Protein AF-A0A6G8CC34-F1 (afdb_monomer)

Mean predicted aligned error: 10.53 Å

Solvent-accessible surface area (backbone atoms only — not comparable to full-atom values): 7579 Å² total; per-residue (Å²): 142,86,80,63,49,78,51,69,69,60,50,52,54,52,51,50,51,51,52,52,50,50,51,54,54,48,53,52,49,52,54,55,44,71,77,35,88,88,48,62,70,59,49,53,54,52,49,54,49,52,53,51,53,53,42,53,54,49,38,55,54,37,51,51,52,40,50,38,50,68,65,74,69,93,56,73,65,64,51,39,72,44,62,70,54,18,54,56,53,50,62,54,57,70,74,56,76,55,57,63,15,68,52,101,69,38,60,32,73,83,67,43,67,53,90,70,77,61,91,65,65,83,72,58,78,88,126

Radius of gyration: 21.14 Å; Cα contacts (8 Å, |Δi|>4): 105; chains: 1; bounding box: 59×34×58 Å

Nearest PDB structures (foldseek):
  3jrt-assembly1_A-2  TM=3.793E-01  e=6.389E+00  Vibrio paracholerae
  1h6k-assembly3_C  TM=3.877E-01  e=6.389E+00  Homo sapiens

Structure (mmCIF, N/CA/C/O backbone):
data_AF-A0A6G8CC34-F1
#
_entry.id   AF-A0A6G8CC34-F1
#
loop_
_atom_site.group_PDB
_atom_site.id
_atom_site.type_symbol
_atom_site.label_atom_id
_atom_site.label_alt_id
_atom_site.label_comp_id
_atom_site.label_asym_id
_atom_site.label_entity_id
_atom_site.label_seq_id
_atom_site.pdbx_PDB_ins_code
_atom_site.Cartn_x
_atom_site.Cartn_y
_atom_site.Cartn_z
_atom_site.occupancy
_atom_site.B_iso_or_equiv
_atom_site.auth_seq_id
_atom_site.auth_comp_id
_atom_site.auth_asym_id
_atom_site.auth_atom_id
_atom_site.pdbx_PDB_model_num
ATOM 1 N N . MET A 1 1 ? -2.755 11.285 10.904 1.00 49.81 1 MET A N 1
ATOM 2 C CA . MET A 1 1 ? -2.996 10.234 9.881 1.00 49.81 1 MET A CA 1
ATOM 3 C C . MET A 1 1 ? -2.951 8.787 10.421 1.00 49.81 1 MET A C 1
ATOM 5 O O . MET A 1 1 ? -3.471 7.894 9.757 1.00 49.81 1 MET A O 1
ATOM 9 N N . PHE A 1 2 ? -2.389 8.540 11.621 1.00 52.09 2 PHE A N 1
ATOM 10 C CA . PHE A 1 2 ? -2.205 7.198 12.216 1.00 52.09 2 PHE A CA 1
ATOM 11 C C . PHE A 1 2 ? -3.078 6.875 13.445 1.00 52.09 2 PHE A C 1
ATOM 13 O O . PHE A 1 2 ? -2.946 5.791 13.996 1.00 52.09 2 PHE A O 1
ATOM 20 N N . ARG A 1 3 ? -3.965 7.777 13.883 1.00 56.31 3 ARG A N 1
ATOM 21 C CA . ARG A 1 3 ? -4.837 7.546 15.046 1.00 56.31 3 ARG A CA 1
ATOM 22 C C . ARG A 1 3 ? -6.230 7.092 14.610 1.00 56.31 3 ARG A C 1
ATOM 24 O O . ARG A 1 3 ? -6.818 7.710 13.724 1.00 56.31 3 ARG A O 1
ATOM 31 N N . GLY A 1 4 ? -6.742 6.059 15.276 1.00 65.88 4 GLY A N 1
ATOM 32 C CA . GLY A 1 4 ? -8.111 5.567 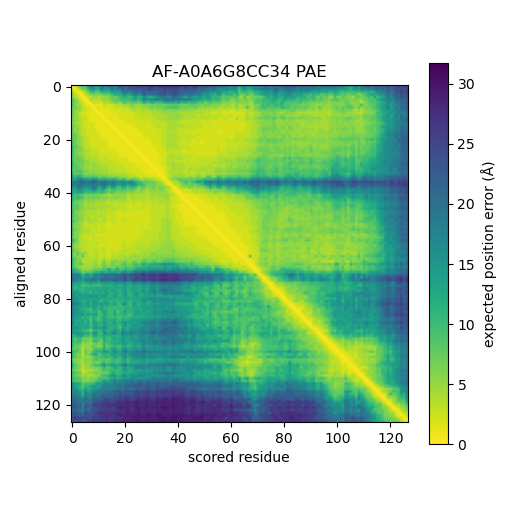15.134 1.00 65.88 4 GLY A CA 1
ATOM 33 C C . GLY A 1 4 ? -8.308 4.477 14.075 1.00 65.88 4 GLY A C 1
ATOM 34 O O . GLY A 1 4 ? -7.475 4.254 13.196 1.00 65.88 4 GLY A O 1
ATOM 35 N N . ARG A 1 5 ? -9.455 3.808 14.193 1.00 73.00 5 ARG A N 1
ATOM 36 C CA . ARG A 1 5 ? -9.910 2.684 13.368 1.00 73.00 5 ARG A CA 1
ATOM 37 C C . ARG A 1 5 ? -10.289 3.111 11.945 1.00 73.00 5 ARG A C 1
ATOM 39 O O . ARG A 1 5 ? -10.840 4.201 11.743 1.00 73.00 5 ARG A O 1
ATOM 46 N N . LEU A 1 6 ? -10.034 2.269 10.940 1.00 73.06 6 LEU A N 1
ATOM 47 C CA . LEU A 1 6 ? -10.184 2.635 9.527 1.00 73.06 6 LEU A CA 1
ATOM 48 C C . LEU A 1 6 ? -11.515 2.141 8.930 1.00 73.06 6 LEU A C 1
ATOM 50 O O . LEU A 1 6 ? -11.839 0.957 8.930 1.00 73.06 6 LEU A O 1
ATOM 54 N N . ARG A 1 7 ? -12.303 3.045 8.326 1.00 77.62 7 ARG A N 1
ATOM 55 C CA . ARG A 1 7 ? -13.511 2.637 7.578 1.00 77.62 7 ARG A CA 1
ATOM 56 C C . ARG A 1 7 ? -13.138 1.853 6.311 1.00 77.62 7 ARG A C 1
ATOM 58 O O . ARG A 1 7 ? -12.221 2.249 5.595 1.00 77.62 7 ARG A O 1
ATOM 65 N N . ARG A 1 8 ? -13.947 0.843 5.949 1.00 78.94 8 ARG A N 1
ATOM 66 C CA . ARG A 1 8 ? -13.799 0.024 4.721 1.00 78.94 8 ARG A CA 1
ATOM 67 C C . ARG A 1 8 ? -13.574 0.868 3.457 1.00 78.94 8 ARG A C 1
ATOM 69 O O . ARG A 1 8 ? -12.643 0.597 2.714 1.00 78.94 8 ARG A O 1
ATOM 76 N N . ARG A 1 9 ? -14.358 1.936 3.259 1.00 79.38 9 ARG A N 1
ATOM 77 C CA . ARG A 1 9 ? -14.204 2.852 2.109 1.00 79.38 9 ARG A CA 1
ATOM 78 C C . ARG A 1 9 ? -12.848 3.566 2.071 1.00 79.38 9 ARG A C 1
ATOM 80 O O . ARG A 1 9 ? -12.270 3.744 1.011 1.00 79.38 9 ARG A O 1
ATOM 87 N N . ALA A 1 10 ? -12.337 3.965 3.237 1.00 84.06 10 ALA A N 1
ATOM 88 C CA . ALA A 1 10 ? -11.068 4.673 3.341 1.00 84.06 10 ALA A CA 1
ATOM 89 C C . ALA A 1 10 ? -9.886 3.716 3.143 1.00 84.06 10 ALA A C 1
ATOM 91 O O . ALA A 1 10 ? -8.870 4.122 2.595 1.00 84.06 10 ALA A O 1
ATOM 92 N N . PHE A 1 11 ? -10.030 2.452 3.554 1.00 84.69 11 PHE A N 1
ATOM 93 C CA . PHE A 1 11 ? -9.078 1.392 3.225 1.00 84.69 11 PHE A CA 1
ATOM 94 C C . PHE A 1 11 ? -8.979 1.193 1.709 1.00 84.69 11 PHE A C 1
ATOM 96 O O . PHE A 1 11 ? -7.898 1.375 1.159 1.00 84.69 11 PHE A O 1
ATOM 103 N N . TRP A 1 12 ? -10.101 0.918 1.031 1.00 84.19 12 TRP A N 1
ATOM 104 C CA . TRP A 1 12 ? -10.098 0.688 -0.417 1.00 84.19 12 TRP A CA 1
ATOM 105 C C . TRP A 1 12 ? -9.610 1.902 -1.202 1.00 84.19 12 TRP A C 1
ATOM 107 O O . TRP A 1 12 ? -8.813 1.733 -2.112 1.00 84.19 12 TRP A O 1
ATOM 117 N N . GLY A 1 13 ? -9.992 3.122 -0.809 1.00 88.62 13 GLY A N 1
ATOM 118 C CA . GLY A 1 13 ? -9.474 4.336 -1.445 1.00 88.62 13 GLY A CA 1
ATOM 119 C C . GLY A 1 13 ? -7.954 4.483 -1.309 1.00 88.62 13 GLY A C 1
ATOM 120 O O . GLY A 1 13 ? -7.286 4.854 -2.267 1.00 88.62 13 GLY A O 1
ATOM 121 N N . ARG A 1 14 ? -7.383 4.142 -0.145 1.00 88.56 14 ARG A N 1
ATOM 122 C CA . ARG A 1 14 ? -5.925 4.173 0.063 1.00 88.56 14 ARG A CA 1
ATOM 123 C C . ARG A 1 14 ? -5.208 3.078 -0.722 1.00 88.56 14 ARG A C 1
ATOM 125 O O . ARG A 1 14 ? -4.166 3.355 -1.297 1.00 88.56 14 ARG A O 1
ATOM 132 N N . VAL A 1 15 ? -5.751 1.862 -0.747 1.00 87.12 15 VAL A N 1
ATOM 133 C CA . VAL A 1 15 ? -5.182 0.739 -1.509 1.00 87.12 15 VAL A CA 1
ATOM 134 C C . VAL A 1 15 ? -5.254 1.010 -3.013 1.00 87.12 15 VAL A C 1
ATOM 136 O O . VAL A 1 15 ? -4.254 0.847 -3.703 1.00 87.12 15 VAL A O 1
ATOM 139 N N . ALA A 1 16 ? -6.388 1.510 -3.509 1.00 89.50 16 ALA A N 1
ATOM 140 C CA . ALA A 1 16 ? -6.543 1.913 -4.903 1.00 89.50 16 ALA A CA 1
ATOM 141 C C . ALA A 1 16 ? -5.534 3.003 -5.282 1.00 89.50 16 ALA A C 1
ATOM 143 O O . ALA A 1 16 ? -4.826 2.845 -6.266 1.00 89.50 16 ALA A O 1
ATOM 144 N N . ALA A 1 17 ? -5.388 4.051 -4.461 1.00 91.81 17 ALA A N 1
ATOM 145 C CA . ALA A 1 17 ? -4.403 5.105 -4.706 1.00 91.81 17 ALA A CA 1
ATOM 146 C C . ALA A 1 17 ? -2.958 4.572 -4.768 1.00 91.81 17 ALA A C 1
ATOM 148 O O . ALA A 1 17 ? -2.184 5.023 -5.609 1.00 91.81 17 ALA A O 1
ATOM 149 N N . LEU A 1 18 ? -2.601 3.597 -3.920 1.00 91.12 18 LEU A N 1
ATOM 150 C CA . LEU A 1 18 ? -1.284 2.950 -3.956 1.00 91.12 18 LEU A CA 1
ATOM 151 C C . LEU A 1 18 ? -1.060 2.183 -5.264 1.00 91.12 18 LEU A C 1
ATOM 153 O O . LEU A 1 18 ? -0.009 2.347 -5.880 1.00 91.12 18 LEU A O 1
ATOM 157 N N . TYR A 1 19 ? -2.037 1.394 -5.722 1.00 89.94 19 TYR A N 1
ATOM 158 C CA . TYR A 1 19 ? -1.911 0.680 -6.997 1.00 89.94 19 TYR A CA 1
ATOM 159 C C . TYR A 1 19 ? -1.948 1.611 -8.206 1.00 89.94 19 TYR A C 1
ATOM 161 O O . TYR A 1 19 ? -1.200 1.395 -9.152 1.00 89.94 19 TYR A O 1
ATOM 169 N N . THR A 1 20 ? -2.763 2.667 -8.187 1.00 93.00 20 THR A N 1
ATOM 170 C CA . THR A 1 20 ? -2.745 3.683 -9.245 1.00 93.00 20 THR A CA 1
ATOM 171 C C . THR A 1 20 ? -1.376 4.354 -9.318 1.00 93.00 20 THR A C 1
ATOM 173 O O . THR A 1 20 ? -0.810 4.449 -10.402 1.00 93.00 20 THR A O 1
ATOM 176 N N . GLY A 1 21 ? -0.804 4.749 -8.176 1.00 93.12 21 GLY A N 1
ATOM 177 C CA . GLY A 1 21 ? 0.559 5.280 -8.115 1.00 93.12 21 GLY A CA 1
ATOM 178 C C . GLY A 1 21 ? 1.590 4.290 -8.659 1.00 93.12 21 GLY A C 1
ATOM 179 O O . GLY A 1 21 ? 2.386 4.657 -9.516 1.00 93.12 21 GLY A O 1
ATOM 180 N N . PHE A 1 22 ? 1.514 3.022 -8.242 1.00 92.00 22 PHE A N 1
ATOM 181 C CA . PHE A 1 22 ? 2.373 1.951 -8.753 1.00 92.00 22 PHE A CA 1
ATOM 182 C C . PHE A 1 22 ? 2.304 1.831 -10.279 1.00 92.00 22 PHE A C 1
ATOM 184 O O . PHE A 1 22 ? 3.346 1.822 -10.926 1.00 92.00 22 PHE A O 1
ATOM 191 N N . LEU A 1 23 ? 1.100 1.785 -10.857 1.00 93.69 23 LEU A N 1
ATOM 192 C CA . LEU A 1 23 ? 0.906 1.657 -12.304 1.00 93.69 23 LEU A CA 1
ATOM 193 C C . LEU A 1 23 ? 1.476 2.860 -13.067 1.00 93.69 23 LEU A C 1
ATOM 195 O O . LEU A 1 23 ? 2.144 2.675 -14.080 1.00 93.69 23 LEU A O 1
ATOM 199 N N . LEU A 1 24 ? 1.267 4.081 -12.563 1.00 95.44 24 LEU A N 1
ATOM 200 C CA . LEU A 1 24 ? 1.804 5.302 -13.176 1.00 95.44 24 LEU A CA 1
ATOM 201 C C . LEU A 1 24 ? 3.336 5.352 -13.113 1.00 95.44 24 LEU A C 1
ATOM 203 O O . LEU A 1 24 ? 3.987 5.700 -14.101 1.00 95.44 24 LEU A O 1
ATOM 207 N N . THR A 1 25 ? 3.922 4.983 -11.971 1.00 91.62 25 THR A N 1
ATOM 208 C CA . THR A 1 25 ? 5.381 4.929 -11.809 1.00 91.62 25 THR A CA 1
ATOM 209 C C . THR A 1 25 ? 5.991 3.826 -12.666 1.00 91.62 25 THR A C 1
ATOM 211 O O . THR A 1 25 ? 7.012 4.058 -13.306 1.00 91.62 25 THR A O 1
ATOM 214 N N . TYR A 1 26 ? 5.352 2.658 -12.730 1.00 91.06 26 TYR A N 1
ATOM 215 C CA . TYR A 1 26 ? 5.781 1.554 -13.583 1.00 91.06 26 TYR A CA 1
ATOM 216 C C . TYR A 1 26 ? 5.754 1.940 -15.066 1.00 91.06 26 TYR A C 1
ATOM 218 O O . TYR A 1 26 ? 6.763 1.771 -15.740 1.00 91.06 26 TYR A O 1
ATOM 226 N N . ALA A 1 27 ? 4.663 2.538 -15.556 1.00 90.81 27 ALA A N 1
ATOM 227 C CA . ALA A 1 27 ? 4.567 2.998 -16.944 1.00 90.81 27 ALA A CA 1
ATOM 228 C C . ALA A 1 27 ? 5.635 4.054 -17.284 1.00 90.81 27 ALA A C 1
ATOM 230 O O . ALA A 1 27 ? 6.244 4.012 -18.350 1.00 90.81 27 ALA A O 1
ATOM 231 N N . SER A 1 28 ? 5.902 4.975 -16.354 1.00 89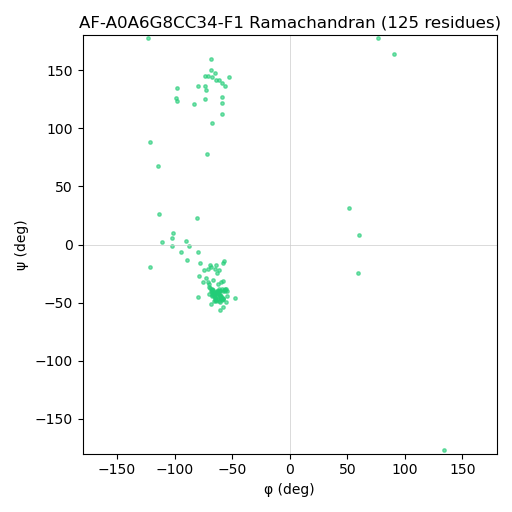.75 28 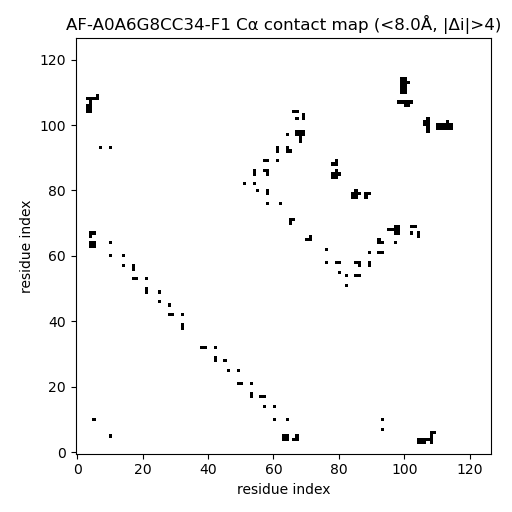SER A N 1
ATOM 232 C CA . SER A 1 28 ? 6.963 5.980 -16.510 1.00 89.75 28 SER A CA 1
ATOM 233 C C . SER A 1 28 ? 8.359 5.347 -16.560 1.00 89.75 28 SER A C 1
ATOM 235 O O . SER A 1 28 ? 9.193 5.757 -17.366 1.00 89.75 28 SER A O 1
ATOM 237 N N . LEU A 1 29 ? 8.617 4.346 -15.709 1.00 88.06 29 LEU A N 1
ATOM 238 C CA . LEU A 1 29 ? 9.874 3.595 -15.697 1.00 88.06 29 LEU A CA 1
ATOM 239 C C . LEU A 1 29 ? 10.059 2.801 -16.988 1.00 88.06 29 LEU A C 1
ATOM 241 O O . LEU A 1 29 ? 11.132 2.865 -17.575 1.00 88.06 29 LEU A O 1
ATOM 245 N N . ASP A 1 30 ? 9.026 2.099 -17.446 1.00 85.94 30 ASP A N 1
ATOM 246 C CA . ASP A 1 30 ? 9.064 1.316 -18.683 1.00 85.94 30 ASP A CA 1
ATOM 247 C C . ASP A 1 30 ? 9.375 2.206 -19.894 1.00 85.94 30 ASP A C 1
ATOM 249 O O . ASP A 1 30 ? 10.299 1.929 -20.659 1.00 85.94 30 ASP A O 1
ATOM 253 N N . MET A 1 31 ? 8.708 3.362 -19.987 1.00 87.81 31 MET A N 1
ATOM 254 C CA . MET A 1 31 ? 8.991 4.363 -21.015 1.00 87.81 31 MET A CA 1
ATOM 255 C C . MET A 1 31 ? 10.438 4.873 -20.930 1.00 87.81 31 MET A C 1
ATOM 257 O O . MET A 1 31 ? 11.122 4.955 -21.947 1.00 87.81 31 MET A O 1
ATOM 261 N N . TRP A 1 32 ? 10.946 5.179 -19.732 1.00 86.12 32 TRP A N 1
ATOM 262 C CA . TRP A 1 32 ? 12.330 5.633 -19.550 1.00 86.12 32 TRP A CA 1
ATOM 263 C C . TRP A 1 32 ? 13.364 4.572 -19.954 1.00 86.12 32 TRP A C 1
ATOM 265 O O . TRP A 1 32 ? 14.370 4.902 -20.583 1.00 86.12 32 TRP A O 1
ATOM 275 N N . VAL A 1 33 ? 13.107 3.304 -19.629 1.00 85.31 33 VAL A N 1
ATOM 276 C CA . VAL A 1 33 ? 13.968 2.167 -19.986 1.00 85.31 33 VAL A CA 1
ATOM 277 C C . VAL A 1 33 ? 13.944 1.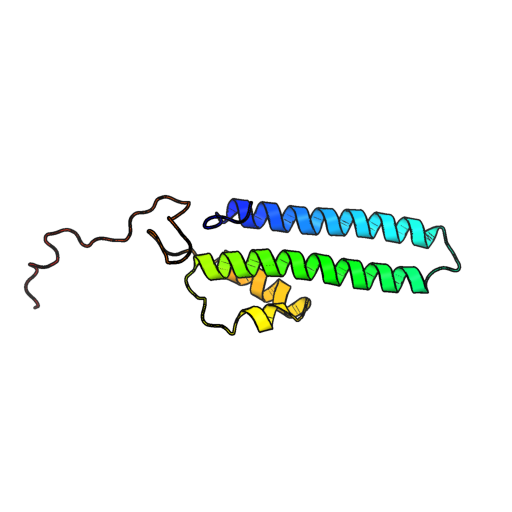916 -21.488 1.00 85.31 33 VAL A C 1
ATOM 279 O O . VAL A 1 33 ? 14.997 1.677 -22.074 1.00 85.31 33 VAL A O 1
ATOM 282 N N . TYR A 1 34 ? 12.779 2.029 -22.128 1.00 84.06 34 TYR A N 1
ATOM 283 C CA . TYR A 1 34 ? 12.642 1.898 -23.578 1.00 84.06 34 TYR A CA 1
ATOM 284 C C . TYR A 1 34 ? 13.554 2.876 -24.341 1.00 84.06 34 TYR A C 1
ATOM 286 O O . TYR A 1 34 ? 14.167 2.501 -25.339 1.00 84.06 34 TYR A O 1
ATOM 294 N N . TYR A 1 35 ? 13.715 4.106 -23.839 1.00 85.88 35 TYR A N 1
ATOM 295 C CA . TYR A 1 35 ? 14.620 5.104 -24.423 1.00 85.88 35 TYR A CA 1
ATOM 296 C C . TYR A 1 35 ? 16.106 4.917 -24.054 1.00 85.88 35 TYR A C 1
ATOM 298 O O . TYR A 1 35 ? 16.953 5.635 -24.585 1.00 85.88 35 TYR A O 1
ATOM 306 N N . GLN A 1 36 ? 16.451 3.981 -23.164 1.00 83.69 36 GLN A N 1
ATOM 307 C CA . GLN A 1 36 ? 17.813 3.761 -22.658 1.00 83.69 36 GLN A CA 1
ATOM 308 C C . GLN A 1 36 ? 18.274 2.322 -22.950 1.00 83.69 36 GLN A C 1
ATOM 310 O O . GLN A 1 36 ? 18.140 1.430 -22.111 1.00 83.69 36 GLN A O 1
ATOM 315 N N . ALA A 1 37 ? 18.865 2.092 -24.128 1.00 67.62 37 ALA A N 1
ATOM 316 C CA . ALA A 1 37 ? 19.240 0.752 -24.604 1.00 67.62 37 ALA A CA 1
ATOM 317 C C . ALA A 1 37 ? 20.199 -0.026 -23.668 1.00 67.62 37 ALA A C 1
ATOM 319 O O . ALA A 1 37 ? 20.078 -1.248 -23.560 1.00 67.62 37 ALA A O 1
ATOM 320 N N . ASP A 1 38 ? 21.074 0.675 -22.934 1.00 79.50 38 ASP A N 1
ATOM 321 C CA . ASP A 1 38 ? 22.163 0.073 -22.143 1.00 79.50 38 ASP A CA 1
ATOM 322 C C . ASP A 1 38 ? 21.902 -0.004 -20.625 1.00 79.50 38 ASP A C 1
ATOM 324 O O . ASP A 1 38 ? 22.789 -0.375 -19.859 1.00 79.50 38 ASP A O 1
ATOM 328 N N . LYS A 1 39 ? 20.701 0.349 -20.136 1.00 78.06 39 LYS A N 1
ATOM 329 C CA . LYS A 1 39 ? 20.427 0.476 -18.681 1.00 78.06 39 LYS A CA 1
ATOM 330 C C . LYS A 1 39 ? 19.442 -0.550 -18.112 1.00 78.06 39 LYS A C 1
ATOM 332 O O . LYS A 1 39 ? 18.801 -0.296 -17.090 1.00 78.06 39 LYS A O 1
ATOM 337 N N . LYS A 1 40 ? 19.332 -1.722 -18.739 1.00 76.56 40 LYS A N 1
ATOM 338 C CA . LYS A 1 40 ? 18.361 -2.769 -18.360 1.00 76.56 40 LYS A CA 1
ATOM 339 C C . LYS A 1 40 ? 18.526 -3.274 -16.919 1.00 76.56 40 LYS A C 1
ATOM 341 O O . LYS A 1 40 ? 17.524 -3.541 -16.262 1.00 76.56 40 LYS A O 1
ATOM 346 N N . ASP A 1 41 ? 19.744 -3.312 -16.383 1.00 82.56 41 ASP A N 1
ATOM 347 C CA . ASP A 1 41 ? 19.978 -3.756 -14.999 1.00 82.56 41 ASP A CA 1
ATOM 348 C C . ASP A 1 41 ? 19.365 -2.794 -13.968 1.00 82.56 41 ASP A C 1
ATOM 350 O O . ASP A 1 41 ? 18.740 -3.214 -12.990 1.00 82.56 41 ASP A O 1
ATOM 354 N N . TYR A 1 42 ? 19.449 -1.483 -14.224 1.00 82.56 42 TYR A N 1
ATOM 355 C CA . TYR A 1 42 ? 18.812 -0.467 -13.382 1.00 82.56 42 TYR A CA 1
ATOM 356 C C . TYR A 1 42 ? 17.283 -0.551 -13.436 1.00 82.56 42 TYR A C 1
ATOM 358 O O . TYR A 1 42 ? 16.624 -0.266 -12.435 1.00 82.56 42 TYR A O 1
ATOM 366 N N . ALA A 1 43 ? 16.716 -0.980 -14.569 1.00 83.12 43 ALA A N 1
ATOM 367 C CA . ALA A 1 43 ? 15.278 -1.192 -14.722 1.00 83.12 43 ALA A CA 1
ATOM 368 C C . ALA A 1 43 ? 14.759 -2.282 -13.779 1.00 83.12 43 ALA A C 1
ATOM 370 O O . ALA A 1 43 ? 13.756 -2.090 -13.090 1.00 83.12 43 ALA A O 1
ATOM 371 N N . ILE A 1 44 ? 15.465 -3.415 -13.721 1.00 85.38 44 ILE A N 1
ATOM 372 C CA . ILE A 1 44 ? 15.094 -4.550 -12.869 1.00 85.38 44 ILE A CA 1
ATOM 373 C C . ILE A 1 44 ? 15.187 -4.149 -11.395 1.00 85.38 44 ILE A C 1
ATOM 375 O O . ILE A 1 44 ? 14.254 -4.396 -10.631 1.00 85.38 44 ILE A O 1
ATOM 379 N N . LEU A 1 45 ? 16.268 -3.471 -10.998 1.00 88.56 45 LEU A N 1
ATOM 380 C CA . LEU A 1 45 ? 16.423 -2.972 -9.629 1.00 88.56 45 LEU A CA 1
ATOM 381 C C . LEU A 1 45 ? 15.315 -1.977 -9.251 1.00 88.56 45 LEU A C 1
ATOM 383 O O . LEU A 1 45 ? 14.737 -2.090 -8.168 1.00 88.56 45 LEU A O 1
ATOM 387 N N . ALA A 1 46 ? 14.971 -1.046 -10.146 1.00 87.62 46 ALA A N 1
ATOM 388 C CA . ALA A 1 46 ? 13.885 -0.092 -9.930 1.00 87.62 46 ALA A CA 1
ATOM 389 C C . ALA A 1 46 ? 12.519 -0.787 -9.804 1.00 87.62 46 ALA A C 1
ATOM 391 O O . ALA A 1 46 ? 11.728 -0.428 -8.930 1.00 87.62 46 ALA A O 1
ATOM 392 N N . LEU A 1 47 ? 12.255 -1.812 -10.621 1.00 87.88 47 LEU A N 1
ATOM 393 C CA . LEU A 1 47 ? 11.027 -2.606 -10.559 1.00 87.88 47 LEU A CA 1
ATOM 394 C C . LEU A 1 47 ? 10.907 -3.368 -9.234 1.00 87.88 47 LEU A C 1
ATOM 396 O O . LEU A 1 47 ? 9.865 -3.309 -8.580 1.00 87.88 47 LEU A O 1
ATOM 400 N N . VAL A 1 48 ? 11.972 -4.060 -8.821 1.00 88.75 48 VAL A N 1
ATOM 401 C CA . VAL A 1 48 ? 12.011 -4.801 -7.550 1.00 88.75 48 VAL A CA 1
ATOM 402 C C . VAL A 1 48 ? 11.814 -3.849 -6.373 1.00 88.75 48 VAL A C 1
ATOM 404 O O . VAL A 1 48 ? 11.028 -4.139 -5.466 1.00 88.75 48 VAL A O 1
ATOM 407 N N . PHE A 1 49 ? 12.467 -2.687 -6.400 1.00 88.50 49 PHE A N 1
ATOM 408 C CA . PHE A 1 49 ? 12.289 -1.654 -5.385 1.00 88.50 49 PHE A CA 1
ATOM 409 C C . PHE A 1 49 ? 10.838 -1.154 -5.331 1.00 88.50 49 PHE A C 1
ATOM 411 O O . PHE A 1 49 ? 10.229 -1.146 -4.258 1.00 88.50 49 PHE A O 1
ATOM 418 N N . LEU A 1 50 ? 10.253 -0.811 -6.482 1.00 89.94 50 LEU A N 1
ATOM 419 C CA . LEU A 1 50 ? 8.873 -0.334 -6.585 1.00 89.94 50 LEU A CA 1
ATOM 420 C C . LEU A 1 50 ? 7.868 -1.372 -6.058 1.00 89.94 50 LEU A C 1
ATOM 422 O O . LEU A 1 50 ? 6.976 -1.032 -5.278 1.00 89.94 50 LEU A O 1
ATOM 426 N N . LEU A 1 51 ? 8.033 -2.644 -6.433 1.00 87.31 51 LEU A N 1
ATOM 427 C CA . LEU A 1 51 ? 7.210 -3.751 -5.936 1.00 87.31 51 LEU A CA 1
ATOM 428 C C . LEU A 1 51 ? 7.329 -3.912 -4.419 1.00 87.31 51 LEU A C 1
ATOM 430 O O . LEU A 1 51 ? 6.315 -4.075 -3.734 1.00 87.31 51 LEU A O 1
ATOM 434 N N . THR A 1 52 ? 8.550 -3.838 -3.891 1.00 85.69 52 THR A N 1
ATOM 435 C CA . THR A 1 52 ? 8.823 -4.000 -2.458 1.00 85.69 52 THR A CA 1
ATOM 436 C C . THR A 1 52 ? 8.166 -2.886 -1.646 1.00 85.69 52 THR A C 1
ATOM 438 O O . THR A 1 52 ? 7.453 -3.160 -0.678 1.00 85.69 52 THR A O 1
ATOM 441 N N . VAL A 1 53 ? 8.336 -1.629 -2.068 1.00 88.06 53 VAL A N 1
ATOM 442 C CA . VAL A 1 53 ? 7.769 -0.463 -1.375 1.00 88.06 53 VAL A CA 1
ATOM 443 C C . VAL A 1 53 ? 6.243 -0.474 -1.431 1.00 88.06 53 VAL A C 1
ATOM 445 O O . VAL A 1 53 ? 5.594 -0.337 -0.391 1.00 88.06 53 VAL A O 1
ATOM 448 N N . THR A 1 54 ? 5.647 -0.684 -2.609 1.00 87.50 54 THR A N 1
ATOM 449 C CA . THR A 1 54 ? 4.182 -0.727 -2.746 1.00 87.50 54 THR A CA 1
ATOM 450 C C . THR A 1 54 ? 3.581 -1.853 -1.916 1.00 87.50 54 THR A C 1
ATOM 452 O O . THR A 1 54 ? 2.595 -1.631 -1.210 1.00 87.50 54 THR A O 1
ATOM 455 N N . THR A 1 55 ? 4.208 -3.033 -1.924 1.00 83.75 55 THR A N 1
ATOM 456 C CA . THR A 1 55 ? 3.790 -4.156 -1.076 1.00 83.75 55 THR A CA 1
ATOM 457 C C . THR A 1 55 ? 3.826 -3.749 0.393 1.00 83.75 55 THR A C 1
ATOM 459 O O . THR A 1 55 ? 2.795 -3.817 1.057 1.00 83.75 55 THR A O 1
ATOM 462 N N . ALA A 1 56 ? 4.952 -3.234 0.896 1.00 83.56 56 ALA A N 1
ATOM 463 C CA . ALA A 1 56 ? 5.078 -2.815 2.293 1.00 83.56 56 ALA A CA 1
ATOM 464 C C . ALA A 1 56 ? 3.993 -1.799 2.707 1.00 83.56 56 ALA A C 1
ATOM 466 O O . ALA A 1 56 ? 3.407 -1.909 3.788 1.00 83.56 56 ALA A O 1
ATOM 467 N N . LEU A 1 57 ? 3.654 -0.847 1.832 1.00 86.12 57 LEU A N 1
ATOM 468 C CA . LEU A 1 57 ? 2.594 0.129 2.092 1.00 86.12 57 LEU A CA 1
ATOM 469 C C . LEU A 1 57 ? 1.203 -0.520 2.170 1.00 86.12 57 LEU A C 1
ATOM 471 O O . LEU A 1 57 ? 0.431 -0.189 3.075 1.00 86.12 57 LEU A O 1
ATOM 475 N N . VAL A 1 58 ? 0.878 -1.459 1.277 1.00 84.31 58 VAL A N 1
ATOM 476 C CA . VAL A 1 58 ? -0.391 -2.215 1.314 1.00 84.31 58 VAL A CA 1
ATOM 477 C C . VAL A 1 58 ? -0.482 -3.076 2.576 1.00 84.31 58 VAL A C 1
ATOM 479 O O . VAL A 1 58 ? -1.527 -3.111 3.239 1.00 84.31 58 VAL A O 1
ATOM 482 N N . VAL A 1 59 ? 0.624 -3.708 2.968 1.00 81.25 59 VAL A N 1
ATOM 483 C CA . VAL A 1 59 ? 0.734 -4.499 4.200 1.00 81.25 59 VAL A CA 1
ATOM 484 C C . VAL A 1 59 ? 0.408 -3.653 5.426 1.00 81.25 59 VAL A C 1
ATOM 486 O O . VAL A 1 59 ? -0.433 -4.049 6.231 1.00 81.25 59 VAL A O 1
ATOM 489 N N . VAL A 1 60 ? 0.970 -2.447 5.538 1.00 82.69 60 VAL A N 1
ATOM 490 C CA . VAL A 1 60 ? 0.681 -1.531 6.656 1.00 82.69 60 VAL A CA 1
ATOM 491 C C . VAL A 1 60 ? -0.816 -1.206 6.760 1.00 82.69 60 VAL A C 1
ATOM 493 O O . VAL A 1 60 ? -1.369 -1.161 7.864 1.00 82.69 60 VAL A O 1
ATOM 496 N N . GLN A 1 61 ? -1.508 -1.007 5.633 1.00 82.56 61 GLN A N 1
ATOM 497 C CA . GLN A 1 61 ? -2.957 -0.762 5.652 1.00 82.56 61 GLN A CA 1
ATOM 498 C C . GLN A 1 61 ? -3.748 -2.009 6.054 1.00 82.56 61 GLN A C 1
ATOM 500 O O . GLN A 1 61 ? -4.752 -1.904 6.763 1.00 82.56 61 GLN A O 1
ATOM 505 N N . THR A 1 62 ? -3.293 -3.181 5.619 1.00 79.62 62 THR A N 1
ATOM 506 C CA . THR A 1 62 ? -3.917 -4.471 5.929 1.00 79.62 62 THR A CA 1
ATOM 507 C C . THR A 1 62 ? -3.778 -4.807 7.410 1.00 79.62 62 THR A C 1
ATOM 509 O O . THR A 1 62 ? -4.768 -5.148 8.055 1.00 79.62 62 THR A O 1
ATOM 512 N N . VAL A 1 63 ? -2.592 -4.598 7.989 1.00 77.94 63 VAL A N 1
ATOM 513 C CA . VAL A 1 63 ? -2.343 -4.747 9.430 1.00 77.94 63 VAL A CA 1
ATOM 514 C C . VAL A 1 63 ? -3.274 -3.835 10.228 1.00 77.94 63 VAL A C 1
ATOM 516 O O . VAL A 1 63 ? -3.943 -4.301 11.148 1.00 77.94 63 VAL A O 1
ATOM 519 N N . LYS A 1 64 ? -3.427 -2.562 9.838 1.00 77.56 64 LYS A N 1
ATOM 520 C CA . LYS A 1 64 ? -4.405 -1.652 10.470 1.00 77.56 64 LYS A CA 1
ATOM 521 C C . LYS A 1 64 ? -5.835 -2.191 10.437 1.00 77.56 64 LYS A C 1
ATOM 523 O O . LYS A 1 64 ? -6.557 -2.071 11.422 1.00 77.56 64 LYS A O 1
ATOM 528 N N . ARG A 1 65 ? -6.247 -2.814 9.336 1.00 77.94 65 ARG A N 1
ATOM 529 C CA . ARG A 1 65 ? -7.566 -3.451 9.241 1.00 77.94 65 ARG A CA 1
ATOM 530 C C . ARG A 1 65 ? -7.680 -4.707 10.100 1.00 77.94 65 ARG A C 1
ATOM 532 O O . ARG A 1 65 ? -8.746 -4.959 10.656 1.00 77.94 65 ARG A O 1
ATOM 539 N N . LEU A 1 66 ? -6.598 -5.461 10.254 1.00 77.81 66 LEU A N 1
ATOM 540 C CA . LEU A 1 66 ? -6.555 -6.587 11.179 1.00 77.81 66 LEU A CA 1
ATOM 541 C C . LEU A 1 66 ? -6.733 -6.107 12.632 1.00 77.81 66 LEU A C 1
ATOM 543 O O . LEU A 1 66 ? -7.537 -6.676 13.373 1.00 77.81 66 LEU A O 1
ATOM 547 N N . HIS A 1 67 ? -6.099 -4.990 13.009 1.00 75.38 67 HIS A N 1
ATOM 548 C CA . HIS A 1 67 ? -6.356 -4.320 14.290 1.00 75.38 67 HIS A CA 1
ATOM 549 C C . HIS A 1 67 ? -7.844 -3.942 14.454 1.00 75.38 67 HIS A C 1
ATOM 551 O O . HIS A 1 67 ? -8.418 -4.143 15.526 1.00 75.38 67 HIS A O 1
ATOM 557 N N . ASP A 1 68 ? -8.520 -3.480 13.392 1.00 69.81 68 ASP A N 1
ATOM 558 C CA . ASP A 1 68 ? -9.956 -3.142 13.438 1.00 69.81 68 ASP A CA 1
ATOM 559 C C . ASP A 1 68 ? -10.876 -4.337 13.748 1.00 69.81 68 ASP A C 1
ATOM 561 O O . ASP A 1 68 ? -11.987 -4.132 14.254 1.00 69.81 68 ASP A O 1
ATOM 565 N N . THR A 1 69 ? -10.430 -5.560 13.453 1.00 70.31 69 THR A N 1
ATOM 566 C CA . THR A 1 69 ? -11.147 -6.819 13.741 1.00 70.31 69 THR A CA 1
ATOM 567 C C . THR A 1 69 ? -10.810 -7.418 15.109 1.00 70.31 69 THR A C 1
ATOM 569 O O . THR A 1 69 ? -11.312 -8.479 15.453 1.00 70.31 69 THR A O 1
ATOM 572 N N . ASN A 1 70 ? -9.976 -6.746 15.911 1.00 69.69 70 ASN A N 1
ATOM 573 C CA . ASN A 1 70 ? -9.457 -7.245 17.189 1.00 69.69 70 ASN A CA 1
ATOM 574 C C . ASN A 1 70 ? -8.628 -8.549 17.088 1.00 69.69 70 ASN A C 1
ATOM 576 O O . ASN A 1 70 ? -8.203 -9.077 18.115 1.00 69.69 70 ASN A O 1
ATOM 580 N N . LEU A 1 71 ? -8.311 -9.013 15.870 1.00 65.12 71 LEU A N 1
ATOM 581 C CA . LEU A 1 71 ? -7.564 -10.245 15.561 1.00 65.12 71 LEU A CA 1
ATOM 582 C C . LEU A 1 71 ? -6.038 -10.103 15.691 1.00 65.12 71 LEU A C 1
ATOM 584 O O . LEU A 1 71 ? -5.260 -10.867 15.122 1.00 65.12 71 LEU A O 1
ATOM 588 N N . THR A 1 72 ? -5.575 -9.134 16.471 1.00 61.53 72 THR A N 1
ATOM 589 C CA . THR A 1 72 ? -4.164 -8.978 16.835 1.00 61.53 72 THR A CA 1
ATOM 590 C C . THR A 1 72 ? -3.723 -10.062 17.808 1.00 61.53 72 THR A C 1
ATOM 592 O O . THR A 1 72 ? -3.621 -9.842 19.014 1.00 61.53 72 THR A O 1
ATOM 595 N N . GLY A 1 73 ? -3.485 -11.246 17.264 1.00 54.12 73 GLY A N 1
ATOM 596 C CA . GLY A 1 73 ? -2.715 -12.315 17.877 1.00 54.12 73 GLY A CA 1
ATOM 597 C C . GLY A 1 73 ? -1.456 -12.553 17.052 1.00 54.12 73 GLY A C 1
ATOM 598 O O . GLY A 1 73 ? -1.382 -13.558 16.368 1.00 54.12 73 GLY A O 1
ATOM 599 N N . GLY A 1 74 ? -0.529 -11.587 17.030 1.00 55.62 74 GLY A N 1
ATOM 600 C CA . GLY A 1 74 ? 0.917 -11.740 16.759 1.00 55.62 74 GLY A CA 1
ATOM 601 C C . GLY A 1 74 ? 1.447 -12.326 15.436 1.00 55.62 74 GLY A C 1
ATOM 602 O O . GLY A 1 74 ? 2.572 -11.996 15.078 1.00 55.62 74 GLY A O 1
ATOM 603 N N . TRP A 1 75 ? 0.698 -13.143 14.693 1.00 61.31 75 TRP A N 1
ATOM 604 C CA . TRP A 1 75 ? 1.265 -14.059 13.689 1.00 61.31 75 TRP A CA 1
ATOM 605 C C . TRP A 1 75 ? 0.751 -13.847 12.262 1.00 61.31 75 TRP A C 1
ATOM 607 O O . TRP A 1 75 ? 1.417 -14.211 11.299 1.00 61.31 75 TRP A O 1
ATOM 617 N N . TRP A 1 76 ? -0.390 -13.182 12.098 1.00 64.44 76 TRP A N 1
ATOM 618 C CA . TRP A 1 76 ? -1.016 -12.961 10.789 1.00 64.44 76 TRP A CA 1
ATOM 619 C C . TRP A 1 76 ? -0.239 -12.009 9.867 1.00 64.44 76 TRP A C 1
ATOM 621 O O . TRP A 1 76 ? -0.446 -12.027 8.658 1.00 64.44 76 TRP A O 1
ATOM 631 N N . TRP A 1 77 ? 0.660 -11.181 10.409 1.00 63.06 77 TRP A N 1
ATOM 632 C CA . TRP A 1 77 ? 1.463 -10.256 9.604 1.00 63.06 77 TRP 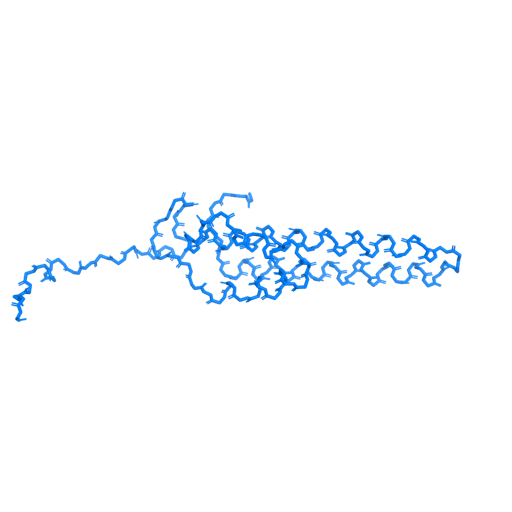A CA 1
ATOM 633 C C . TRP A 1 77 ? 2.579 -10.963 8.820 1.00 63.06 77 TRP A C 1
ATOM 635 O O . TRP A 1 77 ? 2.994 -10.446 7.789 1.00 63.06 77 TRP A O 1
ATOM 645 N N . TRP A 1 78 ? 3.019 -12.158 9.235 1.00 67.00 78 TRP A N 1
ATOM 646 C CA . TRP A 1 78 ? 4.004 -12.945 8.480 1.00 67.00 78 TRP A CA 1
ATOM 647 C C . TRP A 1 78 ? 3.487 -13.339 7.093 1.00 67.00 78 TRP A C 1
ATOM 649 O O . TRP A 1 78 ? 4.241 -13.323 6.124 1.00 67.00 78 TRP A O 1
ATOM 659 N N . LEU A 1 79 ? 2.178 -13.588 6.969 1.00 65.56 79 LEU A N 1
ATOM 660 C CA . LEU A 1 79 ? 1.523 -13.863 5.684 1.00 65.56 79 LEU A CA 1
ATOM 661 C C . LEU A 1 79 ? 1.579 -12.669 4.724 1.00 65.56 79 LEU A C 1
ATOM 663 O O . LEU A 1 79 ? 1.382 -12.834 3.524 1.00 65.56 79 LEU A O 1
ATOM 667 N N . LEU A 1 80 ? 1.858 -11.473 5.246 1.00 63.75 80 LEU A N 1
ATOM 668 C CA . LEU A 1 80 ? 1.946 -10.241 4.478 1.00 63.75 80 LEU A CA 1
ATOM 669 C C . LEU A 1 80 ? 3.360 -9.970 3.933 1.00 63.75 80 LEU A C 1
ATOM 671 O O . LEU A 1 80 ? 3.510 -9.130 3.053 1.00 63.75 80 LEU A O 1
ATOM 675 N N . VAL A 1 81 ? 4.387 -10.684 4.414 1.00 64.25 81 VAL A N 1
ATOM 676 C CA . VAL A 1 81 ? 5.794 -10.491 4.004 1.00 64.25 81 VAL A CA 1
ATOM 677 C C . VAL A 1 81 ? 6.046 -10.978 2.575 1.00 64.25 81 VAL A C 1
ATOM 679 O O . VAL A 1 81 ? 6.852 -10.398 1.853 1.00 64.25 81 VAL A O 1
ATOM 682 N N . VAL A 1 82 ? 5.336 -12.020 2.141 1.00 70.38 82 VAL A N 1
ATOM 683 C CA . VAL A 1 82 ? 5.422 -12.513 0.763 1.00 70.38 82 VAL A CA 1
ATOM 684 C C . VAL A 1 82 ? 4.489 -11.670 -0.106 1.00 70.38 82 VAL A C 1
ATOM 686 O O . VAL A 1 82 ? 3.288 -11.694 0.147 1.00 70.38 82 VAL A O 1
ATOM 689 N N . PRO A 1 83 ? 4.967 -10.977 -1.157 1.00 63.47 83 PRO A N 1
ATOM 690 C CA . PRO A 1 83 ? 4.134 -10.065 -1.941 1.00 63.47 83 PRO A CA 1
ATOM 691 C C . PRO A 1 83 ? 2.865 -10.728 -2.475 1.00 63.47 83 PRO A C 1
ATOM 693 O O . PRO A 1 83 ? 1.776 -10.184 -2.344 1.00 63.47 83 PRO A O 1
ATOM 696 N N . ILE A 1 84 ? 2.970 -11.941 -3.012 1.00 66.44 84 ILE A N 1
ATOM 697 C CA . ILE A 1 84 ? 1.824 -12.644 -3.601 1.00 66.44 84 ILE A CA 1
ATOM 698 C C . ILE A 1 84 ? 0.806 -13.039 -2.518 1.00 66.44 84 ILE A C 1
ATOM 700 O O . ILE A 1 84 ? -0.373 -12.702 -2.621 1.00 66.44 84 ILE A O 1
ATOM 704 N N . ILE A 1 85 ? 1.265 -13.700 -1.451 1.00 65.38 85 ILE A N 1
ATOM 705 C CA . ILE A 1 85 ? 0.399 -14.184 -0.363 1.00 65.38 85 ILE A CA 1
ATOM 706 C C . ILE A 1 85 ? -0.187 -13.004 0.418 1.00 65.38 85 ILE A C 1
ATOM 708 O O . ILE A 1 85 ? -1.365 -13.017 0.759 1.00 65.38 85 ILE A O 1
ATOM 712 N N . GLY A 1 86 ? 0.594 -11.947 0.626 1.00 65.00 86 GLY A N 1
ATOM 713 C CA . GLY A 1 86 ? 0.182 -10.747 1.335 1.00 65.00 86 GLY A CA 1
ATOM 714 C C . GLY A 1 86 ? -0.876 -9.943 0.595 1.00 65.00 86 GLY A C 1
ATOM 715 O O . GLY A 1 86 ? -1.823 -9.469 1.222 1.00 65.00 86 GLY A O 1
ATOM 716 N N . ASN A 1 87 ? -0.771 -9.843 -0.733 1.00 65.38 87 ASN A N 1
ATOM 717 C CA . ASN A 1 87 ? -1.804 -9.212 -1.555 1.00 65.38 87 ASN A CA 1
ATOM 718 C C . ASN A 1 87 ? -3.105 -10.040 -1.561 1.00 65.38 87 ASN A C 1
ATOM 720 O O . ASN A 1 87 ? -4.184 -9.475 -1.379 1.00 65.38 87 ASN A O 1
ATOM 724 N N . LEU A 1 88 ? -3.020 -11.371 -1.686 1.00 67.31 88 LEU A N 1
ATOM 725 C CA . LEU A 1 88 ? -4.186 -12.272 -1.634 1.00 67.31 88 LEU A CA 1
ATOM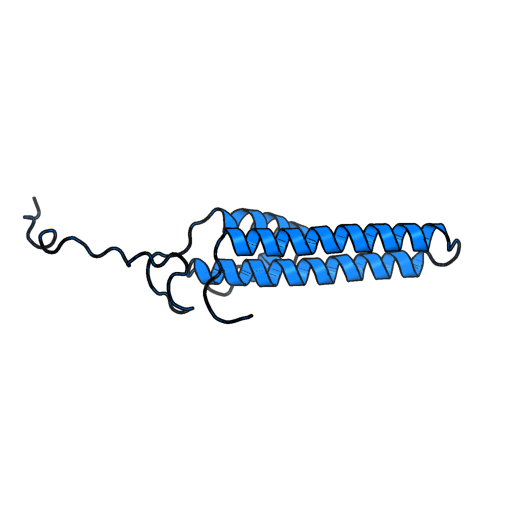 726 C C . LEU A 1 88 ? -4.873 -12.268 -0.259 1.00 67.31 88 LEU A C 1
ATOM 728 O O . LEU A 1 88 ? -6.088 -12.099 -0.160 1.00 67.31 88 LEU A O 1
ATOM 732 N N . PHE A 1 89 ? -4.102 -12.400 0.818 1.00 67.00 89 PHE A N 1
ATOM 733 C CA . PHE A 1 89 ? -4.619 -12.390 2.187 1.00 67.00 89 PHE A CA 1
ATOM 734 C C . PHE A 1 89 ? -5.174 -11.009 2.570 1.00 67.00 89 PHE A C 1
ATOM 736 O O . PHE A 1 89 ? -6.243 -10.892 3.180 1.00 67.00 89 PHE A O 1
ATOM 743 N N . GLY A 1 90 ? -4.494 -9.945 2.132 1.00 62.31 90 GLY A N 1
ATOM 744 C CA . GLY A 1 90 ? -4.943 -8.564 2.274 1.00 62.31 90 GLY A CA 1
ATOM 745 C C . GLY A 1 90 ? -6.212 -8.231 1.492 1.00 62.31 90 GLY A C 1
ATOM 746 O O . GLY A 1 90 ? -6.916 -7.304 1.886 1.00 62.31 90 GLY A O 1
ATOM 747 N N . ALA A 1 91 ? -6.566 -8.998 0.458 1.00 63.84 91 ALA A N 1
ATOM 748 C CA . ALA A 1 91 ? -7.849 -8.873 -0.234 1.00 63.84 91 ALA A CA 1
ATOM 749 C C . ALA A 1 91 ? -9.016 -9.535 0.530 1.00 63.84 91 ALA A C 1
ATOM 751 O O . ALA A 1 91 ? -10.155 -9.076 0.414 1.00 63.84 91 ALA A O 1
ATOM 752 N N . GLY A 1 92 ? -8.748 -10.559 1.352 1.00 64.69 92 GLY A N 1
ATOM 753 C CA . GLY A 1 92 ? -9.764 -11.284 2.131 1.00 64.69 92 GLY A CA 1
ATOM 754 C C . GLY A 1 92 ? -10.210 -10.576 3.419 1.00 64.69 92 GLY A C 1
ATOM 755 O O . GLY A 1 92 ? -11.405 -10.437 3.680 1.00 64.69 92 GLY A O 1
ATOM 756 N N . ILE A 1 93 ? -9.272 -10.044 4.211 1.00 66.06 93 ILE A N 1
ATOM 757 C CA . ILE A 1 93 ? -9.562 -9.330 5.479 1.00 66.06 93 ILE A CA 1
ATOM 758 C C . ILE A 1 93 ? -10.550 -8.144 5.341 1.00 66.06 93 ILE A C 1
ATOM 760 O O . ILE A 1 93 ? -11.390 -7.952 6.224 1.00 66.06 93 ILE A O 1
ATOM 764 N N . PRO A 1 94 ? -10.519 -7.321 4.275 1.00 59.56 94 PRO A N 1
ATOM 765 C CA . PRO A 1 94 ? -11.437 -6.201 4.090 1.00 59.56 94 PRO A CA 1
ATOM 766 C C . PRO A 1 94 ? -12.907 -6.610 3.998 1.00 59.56 94 PRO A C 1
ATOM 768 O O . PRO A 1 94 ? -13.770 -5.757 4.246 1.00 59.56 94 PRO A O 1
ATOM 771 N N . LEU A 1 95 ? -13.191 -7.868 3.645 1.00 64.50 95 LEU A N 1
ATOM 772 C CA . LEU A 1 95 ? -14.544 -8.416 3.570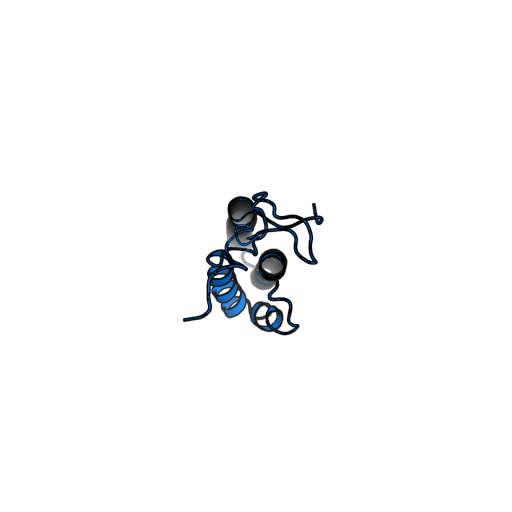 1.00 64.50 95 LEU A CA 1
ATOM 773 C C . LEU A 1 95 ? -15.142 -8.639 4.963 1.00 64.50 95 LEU A C 1
ATOM 775 O O . LEU A 1 95 ? -16.351 -8.465 5.132 1.00 64.50 95 LEU A O 1
ATOM 779 N N . VAL A 1 96 ? -14.300 -8.893 5.967 1.00 68.31 96 VAL A N 1
ATOM 780 C CA . VAL A 1 96 ? -14.707 -9.050 7.367 1.00 68.31 96 VAL A CA 1
ATOM 781 C C . VAL A 1 96 ? -15.088 -7.691 7.948 1.00 68.31 96 VAL A C 1
ATOM 783 O O . VAL A 1 96 ? -14.399 -6.679 7.759 1.00 68.31 96 VAL A O 1
ATOM 786 N N . ASP A 1 97 ? -16.224 -7.635 8.638 1.00 68.44 97 ASP A N 1
ATOM 787 C CA . ASP A 1 97 ? -16.664 -6.416 9.306 1.00 68.44 97 ASP A CA 1
ATOM 788 C C . ASP A 1 97 ? -15.924 -6.235 10.642 1.00 68.44 97 ASP A C 1
ATOM 790 O O . ASP A 1 97 ? -15.711 -7.180 11.392 1.00 68.44 97 ASP A O 1
ATOM 794 N N . GLY A 1 98 ? -15.473 -5.009 10.926 1.00 69.94 98 GLY A N 1
ATOM 795 C CA . GLY A 1 98 ? -14.787 -4.705 12.186 1.00 69.94 98 GLY A CA 1
ATOM 796 C C . GLY A 1 98 ? -15.734 -4.781 13.387 1.00 69.94 98 GLY A C 1
ATOM 797 O O . GLY A 1 98 ? -16.948 -4.626 13.227 1.00 69.94 98 GLY A O 1
ATOM 798 N N . THR A 1 99 ? -15.176 -4.934 14.592 1.00 73.38 99 THR A N 1
ATOM 799 C CA . THR A 1 99 ? -15.947 -5.064 15.845 1.00 73.38 99 THR A CA 1
ATOM 800 C C . THR A 1 99 ? -16.896 -3.876 16.074 1.00 73.38 99 THR A C 1
ATOM 802 O O . THR A 1 99 ? -16.505 -2.724 15.856 1.00 73.38 99 THR A O 1
ATOM 805 N N . ALA A 1 100 ? -18.139 -4.134 16.493 1.00 75.06 100 ALA A N 1
ATOM 806 C CA . ALA A 1 100 ? -19.072 -3.084 16.917 1.00 75.06 100 ALA A CA 1
ATOM 807 C C . ALA A 1 100 ? -18.662 -2.529 18.292 1.00 75.06 100 ALA A C 1
ATOM 809 O O . ALA A 1 100 ? -18.152 -3.275 19.125 1.00 75.06 100 ALA A O 1
ATOM 810 N N . GLY A 1 101 ? -18.857 -1.229 18.520 1.00 73.75 101 GLY A N 1
ATOM 811 C CA . GLY A 1 101 ? -18.418 -0.567 19.749 1.00 73.75 101 GLY A CA 1
ATOM 812 C C . GLY A 1 101 ? -16.907 -0.274 19.818 1.00 73.75 101 GLY A C 1
ATOM 813 O O . GLY A 1 101 ? -16.150 -0.570 18.882 1.00 73.75 101 GLY A O 1
ATOM 814 N N . PRO A 1 102 ? -16.450 0.380 20.901 1.00 75.44 102 PRO A N 1
ATOM 815 C CA . PRO A 1 102 ? -15.034 0.665 21.121 1.00 75.44 102 PRO A CA 1
ATOM 816 C C . PRO A 1 102 ? -14.223 -0.629 21.280 1.00 75.44 102 PRO A C 1
ATOM 818 O O . PRO A 1 102 ? -14.679 -1.590 21.889 1.00 75.44 102 PRO A O 1
ATOM 821 N N . ASN A 1 103 ? -13.008 -0.656 20.730 1.00 74.75 103 ASN A N 1
ATOM 822 C CA . ASN A 1 103 ? -12.040 -1.735 20.950 1.00 74.75 103 ASN A CA 1
ATOM 823 C C . ASN A 1 103 ? -10.725 -1.164 21.514 1.00 74.75 103 ASN A C 1
ATOM 825 O O . ASN A 1 103 ? -10.566 0.053 21.617 1.00 74.75 103 ASN A O 1
ATOM 829 N N . ARG A 1 104 ? -9.748 -2.031 21.823 1.00 74.50 104 ARG A N 1
ATOM 830 C CA . ARG A 1 104 ? -8.421 -1.630 22.344 1.00 74.50 104 ARG A CA 1
ATOM 831 C C . ARG A 1 104 ? -7.628 -0.666 21.442 1.00 74.50 104 ARG A C 1
ATOM 833 O O . ARG A 1 104 ? -6.666 -0.064 21.896 1.00 74.50 104 ARG A O 1
ATOM 840 N N . PHE A 1 105 ? -8.019 -0.523 20.175 1.00 73.56 105 PHE A N 1
ATOM 841 C CA . PHE A 1 105 ? -7.405 0.362 19.178 1.00 73.56 105 PHE A CA 1
ATOM 842 C C . PHE A 1 105 ? -8.208 1.652 18.931 1.00 73.56 105 PHE A C 1
ATOM 844 O O . PHE A 1 105 ? -7.779 2.498 18.141 1.00 73.56 105 PHE A O 1
ATOM 851 N N . GLY A 1 106 ? -9.359 1.829 19.591 1.00 75.56 106 GLY A N 1
ATOM 852 C CA . GLY A 1 106 ? -10.138 3.066 19.585 1.00 75.56 106 GLY A CA 1
ATOM 853 C C . GLY A 1 106 ? -11.650 2.892 19.364 1.00 75.56 106 GLY A C 1
ATOM 854 O O . GLY A 1 106 ? -12.163 1.774 19.250 1.00 75.56 106 GLY A O 1
ATOM 855 N N . PRO A 1 107 ? -12.391 4.013 19.290 1.00 76.19 107 PRO A N 1
ATOM 856 C CA . PRO A 1 107 ? -13.843 4.016 19.104 1.00 76.19 107 PRO A CA 1
ATOM 857 C C . PRO A 1 107 ? -14.261 3.524 17.708 1.00 76.19 107 PRO A C 1
ATOM 859 O O . PRO A 1 107 ? -13.529 3.714 16.735 1.00 76.19 107 PRO A O 1
ATOM 862 N N . ASP A 1 108 ? -15.451 2.911 17.594 1.00 78.00 108 ASP A N 1
ATOM 863 C CA . ASP A 1 108 ? -15.995 2.449 16.304 1.00 78.00 108 ASP A CA 1
ATOM 864 C C . ASP A 1 108 ? -16.129 3.625 15.321 1.00 78.00 108 ASP A C 1
ATOM 866 O O . ASP A 1 108 ? -16.877 4.573 15.584 1.00 78.00 108 ASP A O 1
ATOM 870 N N . PRO A 1 109 ? -15.477 3.573 14.146 1.00 74.12 109 PRO A N 1
ATOM 871 C CA . PRO A 1 109 ? -15.584 4.635 13.163 1.00 74.12 109 PRO A CA 1
ATOM 872 C C . PRO A 1 109 ? -16.979 4.688 12.531 1.00 74.12 109 PRO A C 1
ATOM 874 O O . PRO A 1 109 ? -17.322 5.707 11.930 1.00 74.12 109 PRO A O 1
ATOM 877 N N . LYS A 1 110 ? -17.790 3.628 12.632 1.00 75.56 110 LYS A N 1
ATOM 878 C CA . LYS A 1 110 ? -19.216 3.612 12.268 1.00 75.56 110 LYS A CA 1
ATOM 879 C C . LYS A 1 110 ? -20.131 4.045 13.431 1.00 75.56 11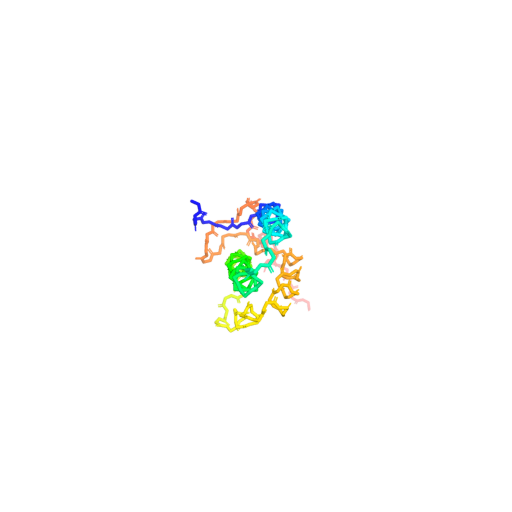0 LYS A C 1
ATOM 881 O O . LYS A 1 110 ? -21.332 4.127 13.213 1.00 75.56 110 LYS A O 1
ATOM 886 N N . LYS A 1 111 ? -19.585 4.354 14.619 1.00 75.94 111 LYS A N 1
ATOM 887 C CA . LYS A 1 111 ? -20.330 4.704 15.846 1.00 75.94 111 LYS A CA 1
ATOM 888 C C . LYS A 1 111 ? -21.424 3.687 16.216 1.00 75.94 111 LYS A C 1
ATOM 890 O O . LYS A 1 111 ? -22.447 4.071 16.775 1.00 75.94 111 LYS A O 1
ATOM 895 N N . ARG A 1 112 ? -21.242 2.399 15.897 1.00 74.50 112 ARG A N 1
ATOM 896 C CA . ARG A 1 112 ? -22.188 1.371 16.346 1.00 74.50 112 ARG A CA 1
ATOM 897 C C . ARG A 1 112 ? -21.971 1.155 17.835 1.00 74.50 112 ARG A C 1
ATOM 899 O O . ARG A 1 112 ? -20.825 1.086 18.282 1.00 74.50 112 ARG A O 1
ATOM 906 N N . LEU A 1 113 ? -23.060 1.060 18.585 1.00 70.69 113 LEU A N 1
ATOM 907 C CA . LEU A 1 113 ? -23.004 0.644 19.980 1.00 70.69 113 LEU A CA 1
ATOM 908 C C . LEU A 1 113 ? -22.509 -0.806 20.040 1.00 70.69 113 LEU A C 1
ATOM 910 O O . LEU A 1 113 ? -22.768 -1.594 19.125 1.00 70.69 113 LEU A O 1
ATOM 914 N N . ALA A 1 114 ? -21.777 -1.150 21.100 1.00 69.38 114 ALA A N 1
ATOM 915 C CA . ALA A 1 114 ? -21.644 -2.557 21.450 1.00 69.38 114 ALA A CA 1
ATOM 916 C C . ALA A 1 114 ? -23.064 -3.089 21.689 1.00 69.38 114 ALA A C 1
ATOM 918 O O . ALA A 1 114 ? -23.897 -2.366 22.237 1.00 69.38 114 ALA A O 1
ATOM 919 N N . TYR A 1 115 ? -23.363 -4.296 21.216 1.00 68.25 115 TYR A N 1
ATOM 920 C CA . TYR A 1 115 ? -24.659 -4.901 21.493 1.00 68.25 115 TYR A CA 1
ATOM 921 C C . TYR A 1 115 ? -24.820 -5.020 23.012 1.00 68.25 115 TYR A C 1
ATOM 923 O O . TYR A 1 115 ? -24.084 -5.770 23.651 1.00 68.25 115 TYR A O 1
ATOM 931 N N . SER A 1 116 ? -25.757 -4.258 23.569 1.00 64.00 116 SER A N 1
ATOM 932 C CA . SER A 1 116 ? -26.252 -4.452 24.925 1.00 64.00 116 SER A CA 1
ATOM 933 C C . SER A 1 116 ? -27.544 -5.251 24.804 1.00 64.00 116 SER A C 1
ATOM 935 O O . SER A 1 116 ? -28.439 -4.808 24.074 1.00 64.00 116 SER A O 1
ATOM 937 N N . PRO A 1 117 ? -27.665 -6.413 25.467 1.00 65.94 117 PRO A N 1
ATOM 938 C CA . PRO A 1 117 ? -28.941 -7.105 25.557 1.00 65.94 117 PRO A CA 1
ATOM 939 C C . PRO A 1 117 ? -30.008 -6.140 26.091 1.00 65.94 117 PRO A C 1
ATOM 941 O O . PRO A 1 117 ? -29.693 -5.288 26.930 1.00 65.94 117 PRO A O 1
ATOM 944 N N . PRO A 1 118 ? -31.259 -6.228 25.616 1.00 74.94 118 PRO A N 1
ATOM 945 C CA . PRO A 1 118 ? -32.324 -5.428 26.194 1.00 74.94 118 PRO A CA 1
ATOM 946 C C . PRO A 1 118 ? -32.479 -5.822 27.674 1.00 74.94 118 PRO A C 1
ATOM 948 O O . PRO A 1 118 ? -32.325 -6.991 28.024 1.00 74.94 118 PRO A O 1
ATOM 951 N N . ALA A 1 119 ? -32.730 -4.846 28.553 1.00 69.12 119 ALA A N 1
ATOM 952 C CA . ALA A 1 119 ? -32.667 -4.998 30.018 1.00 69.12 119 ALA A CA 1
ATOM 953 C C . ALA A 1 119 ? -33.584 -6.100 30.597 1.00 69.12 119 ALA A C 1
ATOM 955 O O . ALA A 1 119 ? -33.443 -6.508 31.741 1.00 69.12 119 ALA A O 1
ATOM 956 N N . ASN A 1 120 ? -34.531 -6.586 29.802 1.00 66.06 120 ASN A N 1
ATOM 957 C CA . ASN A 1 120 ? -35.471 -7.656 30.111 1.00 66.06 120 ASN A CA 1
ATOM 958 C C . ASN A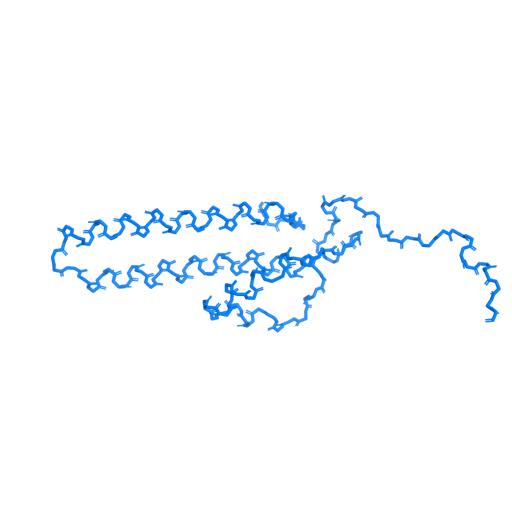 1 120 ? -35.020 -9.055 29.642 1.00 66.06 120 ASN A C 1
ATOM 960 O O . ASN A 1 120 ? -35.688 -10.029 29.975 1.00 66.06 120 ASN A O 1
ATOM 964 N N . ALA A 1 121 ? -33.913 -9.184 28.902 1.00 61.59 121 ALA A N 1
ATOM 965 C CA . ALA A 1 121 ? -33.384 -10.481 28.463 1.00 61.59 121 ALA A CA 1
ATOM 966 C C . ALA A 1 121 ? -32.767 -11.306 29.609 1.00 61.59 121 ALA A C 1
ATOM 968 O O . ALA A 1 121 ? -32.684 -12.524 29.499 1.00 61.59 121 ALA A O 1
ATOM 969 N N . GLU A 1 122 ? -32.372 -10.661 30.710 1.00 61.38 122 GLU A N 1
ATOM 970 C CA . GLU A 1 122 ? -31.805 -11.311 31.904 1.00 61.38 122 GLU A CA 1
ATOM 971 C C . GLU A 1 122 ? -32.886 -11.962 32.794 1.00 61.38 122 GLU A C 1
ATOM 973 O O . GLU A 1 122 ? -32.587 -12.831 33.604 1.00 61.38 122 GLU A O 1
ATOM 978 N N . ASN A 1 123 ? -34.160 -11.597 32.584 1.00 64.56 123 ASN A N 1
ATOM 979 C CA . ASN A 1 123 ? -35.317 -12.099 33.335 1.00 64.56 123 ASN A CA 1
ATOM 980 C C . ASN A 1 123 ? -36.116 -13.177 32.584 1.00 64.56 123 ASN A C 1
ATOM 982 O O . ASN A 1 123 ? -37.227 -13.516 32.997 1.00 64.56 123 ASN A O 1
ATOM 986 N N . LEU A 1 124 ? -35.608 -13.691 31.459 1.00 68.25 124 LEU A N 1
ATOM 987 C CA . LEU A 1 124 ? -36.269 -14.798 30.775 1.00 68.25 124 LEU A CA 1
ATOM 988 C C . LEU A 1 124 ? -36.047 -16.083 31.586 1.00 68.25 124 LEU A C 1
ATOM 990 O O . LEU A 1 124 ? -34.895 -16.417 31.869 1.00 68.25 124 LEU A O 1
ATOM 994 N N . PRO A 1 125 ? -37.115 -16.806 31.973 1.00 62.41 125 PRO A N 1
ATOM 995 C CA . PRO A 1 125 ? -36.956 -18.087 32.640 1.00 62.41 125 PRO A CA 1
ATOM 996 C C . PRO A 1 125 ? -36.175 -19.019 31.712 1.00 62.41 125 PRO A C 1
ATOM 998 O O . PRO A 1 125 ? -36.525 -19.177 30.542 1.00 62.41 125 PRO A O 1
ATOM 1001 N N . ILE A 1 126 ? -35.093 -19.599 32.228 1.00 68.44 126 ILE A N 1
ATOM 1002 C CA . ILE A 1 126 ? -34.364 -20.669 31.550 1.00 68.44 126 ILE A CA 1
ATOM 1003 C C . ILE A 1 126 ? -35.315 -21.873 31.543 1.00 68.44 126 ILE A C 1
ATOM 1005 O O . ILE A 1 126 ? -35.576 -22.443 32.601 1.00 68.44 126 ILE A O 1
ATOM 1009 N N . ILE A 1 127 ? -35.907 -22.163 30.381 1.00 65.38 127 ILE A N 1
ATOM 1010 C CA . ILE A 1 127 ? -36.757 -23.342 30.145 1.00 65.38 127 ILE A CA 1
ATOM 1011 C C . ILE A 1 127 ? -35.860 -24.559 29.926 1.00 65.38 127 ILE A C 1
ATOM 1013 O O . ILE A 1 127 ? -34.855 -24.404 29.193 1.00 65.38 127 ILE A O 1
#

pLDDT: mean 75.85, std 10.66, range [49.81, 95.44]

Secondary structure (DSSP, 8-state):
--SSPPPHHHHHHHHHHHHHHHHHHHHHHHHHHHT-TT-HHHHHHHHHHHHHHHHHHHHHHHHHHHHHTT---SSTTGGGTSHHHHHHHHHHGGGSPPPSS-BTTBS-TT-PPP-PPPTTGGGS---

Foldseek 3Di:
DPADADDLVRLVVQLVVLVVVLVVVLVVLVVVVVVPVPCVVVSVVVNVVSLQVSLVSLLVSLVSLCVQQVVPPPDVSVLSNDSVSNVVVSVVSSVDDGAAAADPRGGDPVNGHHDDPDPCPVVDPPD

Sequence (127 aa):
MFRGRLRRRAFWGRVAALYTGFLLTYASLDMWVYYQADKKDYAILALVFLLTVTTALVVVQTVKRLHDTNLTGGWWWWLLVVPIIGNLFGAGIPLVDGTAGPNRFGPDPKKRLAYSPPANAENLPII